Protein AF-A0A4Q4UZG9-F1 (afdb_monomer_lite)

Secondary structure (DSSP, 8-state):
-HHHHHHHHHHHHHHTT-GGG--HHHHHHHHHHHHHHHHHHHHHHH-GGGHHHHHHHHHHHHHHHHHHHHHHHTT--S-----STTTTSTT-SS----HHHHHHHHHHHHHHHHHHHHHHHHHHHHHHHHHHHHHSSSTTS--

Sequence (143 aa):
MVLSRLNLYRLLWHAWGGEENLSKSDHVKASGIAGGVSGMVGGMFRGPKNILPGILFFSLLGAGSSFVSQRAKNNEPKQSNTKTSWLDSKWSPMRSLSDKEYVDMLEEKILRLDAEIAVIDENIASLKTSGRSKNNSTTTKTG

Radius of gyration: 32.8 Å; chains: 1; bounding box: 70×42×89 Å

Structure (mmCIF, N/CA/C/O backbone):
data_AF-A0A4Q4UZG9-F1
#
_entry.id   AF-A0A4Q4UZG9-F1
#
loop_
_atom_site.group_PDB
_atom_site.id
_atom_site.type_symbol
_atom_site.label_atom_id
_atom_site.label_alt_id
_atom_site.label_comp_id
_atom_site.label_asym_id
_atom_site.label_entity_id
_atom_site.label_seq_id
_atom_site.pdbx_PDB_ins_code
_atom_site.Cartn_x
_atom_site.Cartn_y
_atom_site.Cartn_z
_atom_site.occupancy
_atom_site.B_iso_or_equiv
_atom_site.auth_seq_id
_atom_site.auth_comp_id
_atom_site.auth_asym_id
_atom_site.auth_atom_id
_atom_site.pdbx_PDB_model_num
ATOM 1 N N . MET A 1 1 ? -27.796 5.768 -28.388 1.00 60.12 1 MET A N 1
ATOM 2 C CA . MET A 1 1 ? -26.986 6.984 -28.126 1.00 60.12 1 MET A CA 1
ATOM 3 C C . MET A 1 1 ? -25.688 6.715 -27.342 1.00 60.12 1 MET A C 1
ATOM 5 O O . MET A 1 1 ? -24.718 7.427 -27.556 1.00 60.12 1 MET A O 1
ATOM 9 N N . VAL A 1 2 ? -25.614 5.677 -26.492 1.00 58.75 2 VAL A N 1
ATOM 10 C CA . VAL A 1 2 ? -24.407 5.333 -25.697 1.00 58.75 2 VAL A CA 1
ATOM 11 C C . VAL A 1 2 ? -23.254 4.754 -26.542 1.00 58.75 2 VAL A C 1
ATOM 13 O O . VAL A 1 2 ? -22.095 5.083 -26.303 1.00 58.75 2 VAL A O 1
ATOM 16 N N . LEU A 1 3 ? -23.551 3.977 -27.595 1.00 57.84 3 LEU A N 1
ATOM 17 C CA . LEU A 1 3 ? -22.519 3.366 -28.451 1.00 57.84 3 LEU A CA 1
ATOM 18 C C . LEU A 1 3 ? -21.669 4.392 -29.230 1.00 57.84 3 LEU A C 1
ATOM 20 O O . LEU A 1 3 ? -20.481 4.168 -29.446 1.00 57.84 3 LEU A O 1
ATOM 24 N N . SER A 1 4 ? -22.230 5.549 -29.597 1.00 65.31 4 SER A N 1
ATOM 25 C CA . SER A 1 4 ? -21.483 6.605 -30.301 1.00 65.31 4 SER A CA 1
ATOM 26 C C . SER A 1 4 ? -20.455 7.306 -29.408 1.00 65.31 4 SER A C 1
ATOM 28 O O . SER A 1 4 ? -19.425 7.756 -29.900 1.00 65.31 4 SER A O 1
ATOM 30 N N . ARG A 1 5 ? -20.700 7.382 -28.092 1.00 64.81 5 ARG A N 1
ATOM 31 C CA . ARG A 1 5 ? -19.752 7.970 -27.130 1.00 64.81 5 ARG A CA 1
ATOM 32 C C . ARG A 1 5 ? -18.533 7.071 -26.923 1.00 64.81 5 ARG A C 1
ATOM 34 O O . ARG A 1 5 ? -17.422 7.582 -26.851 1.00 64.81 5 ARG A O 1
ATOM 41 N N . LEU A 1 6 ? -18.731 5.752 -26.899 1.00 72.06 6 LEU A N 1
ATOM 42 C CA . LEU A 1 6 ? -17.648 4.768 -26.778 1.00 72.06 6 LEU A CA 1
ATOM 43 C C . LEU A 1 6 ? -16.723 4.780 -28.003 1.00 72.06 6 LEU A C 1
ATOM 45 O O . LEU A 1 6 ? -15.505 4.784 -27.846 1.00 72.06 6 LEU A O 1
ATOM 49 N N . ASN A 1 7 ? -17.288 4.867 -29.212 1.00 78.06 7 ASN A N 1
ATOM 50 C CA . ASN A 1 7 ? -16.487 4.976 -30.435 1.00 78.06 7 ASN A CA 1
ATOM 51 C C . ASN A 1 7 ? -15.701 6.286 -30.507 1.00 78.06 7 ASN A C 1
ATOM 53 O O . ASN A 1 7 ? -14.548 6.271 -30.925 1.00 78.06 7 ASN A O 1
ATOM 57 N N . LEU A 1 8 ? -16.284 7.400 -30.054 1.00 77.44 8 LEU A N 1
ATOM 58 C CA . LEU A 1 8 ? -15.583 8.682 -30.013 1.00 77.44 8 LEU A CA 1
ATOM 59 C C . LEU A 1 8 ? -14.421 8.662 -29.012 1.00 77.44 8 LEU A C 1
ATOM 61 O O . LEU A 1 8 ? -13.339 9.138 -29.334 1.00 77.44 8 LEU A O 1
ATOM 65 N N . TYR A 1 9 ? -14.615 8.051 -27.840 1.00 77.12 9 TYR A N 1
ATOM 66 C CA . TYR A 1 9 ? -13.542 7.843 -26.864 1.00 77.12 9 TYR A CA 1
ATOM 67 C C . TYR A 1 9 ? -12.411 6.986 -27.428 1.00 77.12 9 TYR A C 1
ATOM 69 O O . TYR A 1 9 ? -11.247 7.332 -27.265 1.00 77.12 9 TYR A O 1
ATOM 77 N N . ARG A 1 10 ? -12.743 5.895 -28.126 1.00 73.81 10 ARG A N 1
ATOM 78 C CA . ARG A 1 10 ? -11.746 5.018 -28.751 1.00 73.81 10 ARG A CA 1
ATOM 79 C C . ARG A 1 10 ? -10.976 5.738 -29.862 1.00 73.81 10 ARG A C 1
ATOM 81 O O . ARG A 1 10 ? -9.773 5.548 -29.974 1.00 73.81 10 ARG A O 1
ATOM 88 N N . LEU A 1 11 ? -11.649 6.587 -30.645 1.00 76.94 11 LEU A N 1
ATOM 89 C CA . LEU A 1 11 ? -11.017 7.399 -31.689 1.00 76.94 11 LEU A CA 1
ATOM 90 C C . LEU A 1 11 ? -10.108 8.481 -31.102 1.00 76.94 11 LEU A C 1
ATOM 92 O O . LEU A 1 11 ? -8.999 8.659 -31.590 1.00 76.94 11 LEU A O 1
ATOM 96 N N . LEU A 1 12 ? -10.558 9.179 -30.052 1.00 78.50 12 LEU A N 1
ATOM 97 C CA . LEU A 1 12 ? -9.726 10.149 -29.340 1.00 78.50 12 LEU A CA 1
ATOM 98 C C . LEU A 1 12 ? -8.509 9.471 -28.710 1.00 78.50 12 LEU A C 1
ATOM 100 O O . LEU A 1 12 ? -7.412 9.999 -28.817 1.00 78.50 12 LEU A O 1
ATOM 104 N N . TRP A 1 13 ? -8.691 8.299 -28.100 1.00 71.69 13 TRP A N 1
ATOM 105 C CA . TRP A 1 13 ? -7.612 7.514 -27.500 1.00 71.69 13 TRP A CA 1
ATOM 106 C C . TRP A 1 13 ? -6.562 7.089 -28.532 1.00 71.69 13 TRP A C 1
ATOM 108 O O . TRP A 1 13 ? -5.367 7.227 -28.296 1.00 71.69 13 TRP A O 1
ATOM 118 N N . HIS A 1 14 ? -7.001 6.643 -29.710 1.00 74.62 14 HIS A N 1
ATOM 119 C CA . HIS A 1 14 ? -6.104 6.307 -30.818 1.00 74.62 14 HIS A CA 1
ATOM 120 C C . HIS A 1 14 ? -5.429 7.537 -31.430 1.00 74.62 14 HIS A C 1
ATOM 122 O O . HIS A 1 14 ? -4.230 7.503 -31.690 1.00 74.62 14 HIS A O 1
ATOM 128 N N . ALA A 1 15 ? -6.154 8.649 -31.580 1.00 76.88 15 ALA A N 1
ATOM 129 C CA . ALA A 1 15 ? -5.607 9.914 -32.075 1.00 76.88 15 ALA A CA 1
ATOM 130 C C . ALA A 1 15 ? -4.575 10.538 -31.119 1.00 76.88 15 ALA A C 1
ATOM 132 O O . ALA A 1 15 ? -3.657 11.217 -31.572 1.00 76.88 15 ALA A O 1
ATOM 133 N N . TRP A 1 16 ? -4.695 10.285 -29.812 1.00 72.56 16 TRP A N 1
ATOM 134 C CA . TRP A 1 16 ? -3.713 10.681 -28.796 1.00 72.56 16 TRP A CA 1
ATOM 135 C C . TRP A 1 16 ? -2.524 9.714 -28.665 1.00 72.56 16 TRP A C 1
ATOM 137 O O . TRP A 1 16 ? -1.697 9.879 -27.771 1.00 72.56 16 TRP A O 1
ATOM 147 N N . GLY A 1 17 ? -2.404 8.742 -29.577 1.00 67.69 17 GLY A N 1
ATOM 148 C CA . GLY A 1 17 ? -1.248 7.851 -29.660 1.00 67.69 17 GLY A CA 1
ATOM 149 C C . GLY A 1 17 ? -1.432 6.527 -28.928 1.00 67.69 17 GLY A C 1
ATOM 150 O O . GLY A 1 17 ? -0.513 6.090 -28.243 1.00 67.69 17 GLY A O 1
ATOM 151 N N . GLY A 1 18 ? -2.608 5.903 -29.072 1.00 64.56 18 GLY A N 1
ATOM 152 C CA . GLY A 1 18 ? -2.960 4.607 -28.482 1.00 64.56 18 GLY A CA 1
ATOM 153 C C . GLY A 1 18 ? -1.833 3.557 -28.489 1.00 64.56 18 GLY A C 1
ATOM 154 O O . GLY A 1 18 ? -0.958 3.544 -29.352 1.00 64.56 18 GLY A O 1
ATOM 155 N N . GLU A 1 19 ? -1.891 2.651 -27.508 1.00 58.41 19 GLU A N 1
ATOM 156 C CA . GLU A 1 19 ? -0.850 1.695 -27.066 1.00 58.41 19 GLU A CA 1
ATOM 157 C C . GLU A 1 19 ? -0.228 0.789 -28.154 1.00 58.41 19 GLU A C 1
ATOM 159 O O . GLU A 1 19 ? 0.757 0.098 -27.910 1.00 58.41 19 GLU A O 1
ATOM 164 N N . GLU A 1 20 ? -0.784 0.790 -29.362 1.00 59.81 20 GLU A N 1
ATOM 165 C CA . GLU A 1 20 ? -0.480 -0.123 -30.465 1.00 59.81 20 GLU A CA 1
ATOM 166 C C . GLU A 1 20 ? 0.809 0.189 -31.247 1.00 59.81 20 GLU A C 1
ATOM 168 O O . GLU A 1 20 ? 1.259 -0.663 -32.008 1.00 59.81 20 GLU A O 1
ATOM 173 N N . ASN A 1 21 ? 1.457 1.341 -31.020 1.00 57.84 21 ASN A N 1
ATOM 174 C CA . ASN A 1 21 ? 2.700 1.717 -31.720 1.00 57.84 21 ASN A CA 1
ATOM 175 C C . ASN A 1 21 ? 3.911 1.975 -30.808 1.00 57.84 21 ASN A C 1
ATOM 177 O O . ASN A 1 21 ? 4.970 2.374 -31.293 1.00 57.84 21 ASN A O 1
ATOM 181 N N . LEU A 1 22 ? 3.794 1.761 -29.494 1.00 66.12 22 LEU A N 1
ATOM 182 C CA . LEU A 1 22 ? 4.908 2.003 -28.578 1.00 66.12 22 LEU A CA 1
ATOM 183 C C . LEU A 1 22 ? 5.795 0.764 -28.491 1.00 66.12 22 LEU A C 1
ATOM 185 O O . LEU A 1 22 ? 5.410 -0.275 -27.949 1.00 66.12 22 LEU A O 1
ATOM 189 N N . SER A 1 23 ? 7.018 0.882 -29.009 1.00 77.50 23 SER A N 1
ATOM 190 C CA . SER A 1 23 ? 8.014 -0.169 -28.859 1.00 77.50 23 SER A CA 1
ATOM 191 C C . SER A 1 23 ? 8.278 -0.420 -27.373 1.00 77.50 23 SER A C 1
ATOM 193 O O . SER A 1 23 ? 8.278 0.491 -26.543 1.00 77.50 23 SER A O 1
ATOM 195 N N . LYS A 1 24 ? 8.585 -1.669 -27.025 1.00 75.06 24 LYS A N 1
ATOM 196 C CA . LYS A 1 24 ? 9.002 -2.079 -25.674 1.00 75.06 24 LYS A CA 1
ATOM 197 C C . LYS A 1 24 ? 10.112 -1.191 -25.096 1.00 75.06 24 LYS A C 1
ATOM 199 O O . LYS A 1 24 ? 10.149 -0.958 -23.887 1.00 75.06 24 LYS A O 1
ATOM 204 N N . SER A 1 25 ? 10.987 -0.675 -25.962 1.00 77.06 25 SER A N 1
ATOM 205 C CA . SER A 1 25 ? 12.037 0.286 -25.618 1.00 77.06 25 SER A CA 1
ATOM 206 C C . SER A 1 25 ? 11.497 1.663 -25.235 1.00 77.06 25 SER A C 1
ATOM 208 O O . SER A 1 25 ? 12.037 2.292 -24.329 1.00 77.06 25 SER A O 1
ATOM 210 N N . ASP A 1 26 ? 10.430 2.129 -25.880 1.00 82.75 26 ASP A N 1
ATOM 211 C CA . ASP A 1 26 ? 9.852 3.451 -25.628 1.00 82.75 26 ASP A CA 1
ATOM 212 C C . ASP A 1 26 ? 9.171 3.498 -24.267 1.00 82.75 26 ASP A C 1
ATOM 214 O O . ASP A 1 26 ? 9.332 4.473 -23.540 1.00 82.75 26 ASP A O 1
ATOM 218 N N . HIS A 1 27 ? 8.528 2.404 -23.854 1.00 77.25 27 HIS A N 1
ATOM 219 C CA . HIS A 1 27 ? 7.956 2.292 -22.512 1.00 77.25 27 HIS A CA 1
ATOM 220 C C . HIS A 1 27 ? 9.029 2.365 -21.411 1.00 77.25 27 HIS A C 1
ATOM 222 O O . HIS A 1 27 ? 8.851 3.046 -20.399 1.00 77.25 27 HIS A O 1
ATOM 228 N N . VAL A 1 28 ? 10.170 1.693 -21.616 1.00 82.50 28 VAL A N 1
ATOM 229 C CA . VAL A 1 28 ? 11.312 1.723 -20.683 1.00 82.50 28 VAL A CA 1
ATOM 230 C C . VAL A 1 28 ? 11.918 3.125 -20.613 1.00 82.50 28 VAL A C 1
ATOM 232 O O . VAL A 1 28 ? 12.177 3.626 -19.520 1.00 82.50 28 VAL A O 1
ATOM 235 N N . LYS A 1 29 ? 12.097 3.787 -21.761 1.00 84.31 29 LYS A N 1
ATOM 236 C CA . LYS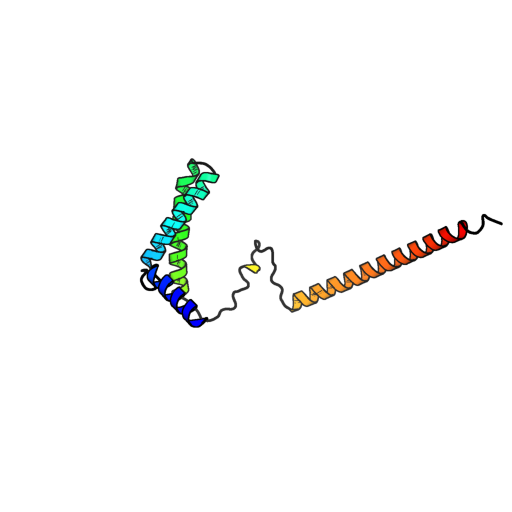 A 1 29 ? 12.640 5.152 -21.833 1.00 84.31 29 LYS A CA 1
ATOM 237 C C . LYS A 1 29 ? 11.695 6.173 -21.201 1.00 84.31 29 LYS A C 1
ATOM 239 O O . LYS A 1 29 ? 12.141 6.983 -20.393 1.00 84.31 29 LYS A O 1
ATOM 244 N N . ALA A 1 30 ? 10.403 6.104 -21.516 1.00 85.94 30 ALA A N 1
ATOM 245 C CA . ALA A 1 30 ? 9.387 6.987 -20.953 1.00 85.94 30 ALA A CA 1
ATOM 246 C C . ALA A 1 30 ? 9.302 6.832 -19.430 1.00 85.94 30 ALA A C 1
ATOM 248 O O . ALA A 1 30 ? 9.324 7.826 -18.707 1.00 85.94 30 ALA A O 1
ATOM 249 N N . SER A 1 31 ? 9.307 5.593 -18.931 1.00 76.44 31 SER A N 1
ATOM 250 C CA . SER A 1 31 ? 9.270 5.310 -17.492 1.00 76.44 31 SER A CA 1
ATOM 251 C C . SER A 1 31 ? 10.558 5.721 -16.775 1.00 76.44 31 SER A C 1
ATOM 253 O O . SER A 1 31 ? 10.503 6.198 -15.644 1.00 76.44 31 SER A O 1
ATOM 255 N N . GLY A 1 32 ? 11.716 5.601 -17.430 1.00 86.00 32 GLY A N 1
ATOM 256 C CA . GLY A 1 32 ? 12.986 6.115 -16.915 1.00 86.00 32 GLY A CA 1
ATOM 257 C C . GLY A 1 32 ? 12.993 7.640 -16.787 1.00 86.00 32 GLY A C 1
ATOM 258 O O . GLY A 1 32 ? 13.423 8.166 -15.760 1.00 86.00 32 GLY A O 1
ATOM 259 N N . ILE A 1 33 ? 12.475 8.359 -17.787 1.00 87.94 33 ILE A N 1
ATOM 260 C CA . ILE A 1 33 ? 12.366 9.827 -17.752 1.00 87.94 33 ILE A CA 1
ATOM 261 C C . ILE A 1 33 ? 11.352 10.261 -16.688 1.00 87.94 33 ILE A C 1
ATOM 263 O O . ILE A 1 33 ? 11.664 11.115 -15.858 1.00 87.94 33 ILE A O 1
ATOM 267 N N . ALA A 1 34 ? 10.172 9.638 -16.655 1.00 85.50 34 ALA A N 1
ATOM 268 C CA . ALA A 1 34 ? 9.134 9.934 -15.670 1.00 85.50 34 ALA A CA 1
ATOM 269 C C . ALA A 1 34 ? 9.610 9.661 -14.233 1.00 85.50 34 ALA A C 1
ATOM 271 O O . ALA A 1 34 ? 9.429 10.497 -13.346 1.00 85.50 34 ALA A O 1
ATOM 272 N N . GLY A 1 35 ? 10.290 8.531 -14.013 1.00 84.56 35 GLY A N 1
ATOM 273 C CA . GLY A 1 35 ? 10.932 8.205 -12.742 1.00 84.56 35 GLY A CA 1
ATOM 274 C C . GLY A 1 35 ? 12.012 9.219 -12.366 1.00 84.56 35 GLY A C 1
ATOM 275 O O . GLY A 1 35 ? 12.053 9.674 -11.228 1.00 84.56 35 GLY A O 1
ATOM 276 N N . GLY A 1 36 ? 12.832 9.658 -13.324 1.00 86.94 36 GLY A N 1
ATOM 277 C CA . GLY A 1 36 ? 13.840 10.695 -13.101 1.00 86.94 36 GLY A CA 1
ATOM 278 C C . GLY A 1 36 ? 13.235 12.022 -12.633 1.00 86.94 36 GLY A C 1
ATOM 279 O O . GLY A 1 36 ? 13.689 12.583 -11.639 1.00 86.94 36 GLY A O 1
ATOM 280 N N . VAL A 1 37 ? 12.167 12.495 -13.284 1.00 89.62 37 VAL A N 1
ATOM 281 C CA . VAL A 1 37 ? 11.466 13.731 -12.885 1.00 89.62 37 VAL A CA 1
ATOM 282 C C . VAL A 1 37 ? 10.834 13.587 -11.496 1.00 89.62 37 VAL A C 1
ATOM 284 O O . VAL A 1 37 ? 10.977 14.475 -10.657 1.00 89.62 37 VAL A O 1
ATOM 287 N N . SER A 1 38 ? 10.194 12.451 -11.207 1.00 87.25 38 SER A N 1
ATOM 288 C CA . SER A 1 38 ? 9.635 12.172 -9.878 1.00 87.25 38 SER A CA 1
ATOM 289 C C . SER A 1 38 ? 10.720 12.138 -8.791 1.00 87.25 38 SER A C 1
ATOM 291 O O . SER A 1 38 ? 10.567 12.759 -7.738 1.00 87.25 38 SER A O 1
ATOM 293 N N . GLY A 1 39 ? 11.858 11.497 -9.073 1.00 84.00 39 GLY A N 1
ATOM 294 C CA . GLY A 1 39 ? 13.019 11.441 -8.186 1.00 84.00 39 GLY A CA 1
ATOM 295 C C . GLY A 1 39 ? 13.692 12.793 -7.969 1.00 84.00 39 GLY A C 1
ATOM 296 O O . GLY A 1 39 ? 14.175 13.061 -6.870 1.00 84.00 39 GLY A O 1
ATOM 297 N N . MET A 1 40 ? 13.677 13.673 -8.975 1.00 87.38 40 MET A N 1
ATOM 298 C CA . MET A 1 40 ? 14.142 15.056 -8.852 1.00 87.38 40 MET A CA 1
ATOM 299 C C . MET A 1 40 ? 13.302 15.827 -7.835 1.00 87.38 40 MET A C 1
ATOM 301 O O . MET A 1 40 ? 13.849 16.445 -6.921 1.00 87.38 40 MET A O 1
ATOM 305 N N . VAL A 1 41 ? 11.974 15.762 -7.973 1.00 86.56 41 VAL A N 1
ATOM 306 C CA . VAL A 1 41 ? 11.036 16.442 -7.072 1.00 86.56 41 VAL A CA 1
ATOM 307 C C . VAL A 1 41 ? 11.123 15.852 -5.663 1.00 86.56 41 VAL A C 1
ATOM 309 O O . VAL A 1 41 ? 11.246 16.598 -4.695 1.00 86.56 41 VAL A O 1
ATOM 312 N N . GLY A 1 42 ? 11.154 14.522 -5.531 1.00 81.12 42 GLY A N 1
ATOM 313 C CA . GLY A 1 42 ? 11.321 13.846 -4.240 1.00 81.12 42 GLY A CA 1
ATOM 314 C C . GLY A 1 42 ? 12.656 14.166 -3.555 1.00 81.12 42 GLY A C 1
ATOM 315 O O . GLY A 1 42 ? 12.697 14.383 -2.344 1.00 81.12 42 GLY A O 1
ATOM 316 N N . GLY A 1 43 ? 13.744 14.262 -4.324 1.00 81.12 43 GLY A N 1
ATOM 317 C CA . GLY A 1 43 ? 15.061 14.664 -3.829 1.00 81.12 43 GLY A CA 1
ATOM 318 C C . GLY A 1 43 ? 15.103 16.121 -3.366 1.00 81.12 43 GLY A C 1
ATOM 319 O O . GLY A 1 43 ? 15.708 16.412 -2.335 1.00 81.12 43 GLY A O 1
ATOM 320 N N . MET A 1 44 ? 14.397 17.019 -4.065 1.00 86.06 44 MET A N 1
ATOM 321 C CA . MET A 1 44 ? 14.294 18.441 -3.712 1.00 86.06 44 MET A CA 1
ATOM 322 C C . MET A 1 44 ? 13.729 18.642 -2.298 1.00 86.06 44 MET A C 1
ATOM 324 O O . MET A 1 44 ? 14.268 19.446 -1.541 1.00 86.06 44 MET A O 1
ATOM 328 N N . PHE A 1 45 ? 12.709 17.867 -1.902 1.00 83.19 45 PHE A N 1
ATOM 329 C CA . PHE A 1 45 ? 12.101 17.952 -0.565 1.00 83.19 45 PHE A CA 1
ATOM 330 C C . PHE A 1 45 ? 13.068 17.614 0.585 1.00 83.19 45 PHE A C 1
ATOM 332 O O . PHE A 1 45 ? 12.879 18.091 1.702 1.00 83.19 45 PHE A O 1
ATOM 339 N N . ARG A 1 46 ? 14.112 16.809 0.340 1.00 78.88 46 ARG A N 1
ATOM 340 C CA . ARG A 1 46 ? 15.128 16.430 1.345 1.00 78.88 46 ARG A CA 1
ATOM 341 C C . ARG A 1 46 ? 16.371 17.338 1.306 1.00 78.88 46 ARG A C 1
ATOM 343 O O . ARG A 1 46 ? 17.168 17.299 2.241 1.00 78.88 46 ARG A O 1
ATOM 350 N N . GLY A 1 47 ? 16.526 18.144 0.251 1.00 84.06 47 GLY A N 1
ATOM 351 C CA . GLY A 1 47 ? 17.611 19.108 0.045 1.00 84.06 47 GLY A CA 1
ATOM 352 C C . GLY A 1 47 ? 18.276 18.987 -1.337 1.00 84.06 47 GLY A C 1
ATOM 353 O O . GLY A 1 47 ? 18.305 17.905 -1.923 1.00 84.06 47 GLY A O 1
ATOM 354 N N . PRO A 1 48 ? 18.888 20.063 -1.871 1.00 79.56 48 PRO A N 1
ATOM 355 C CA . PRO A 1 48 ? 19.420 20.088 -3.240 1.00 79.56 48 PRO A CA 1
ATOM 356 C C . PRO A 1 48 ? 20.543 19.069 -3.495 1.00 79.56 48 PRO A C 1
ATOM 358 O O . PRO A 1 48 ? 20.735 18.614 -4.620 1.00 79.56 48 PRO A O 1
ATOM 361 N N . LYS A 1 49 ? 21.252 18.644 -2.442 1.00 85.56 49 LYS A N 1
ATOM 362 C CA . LYS A 1 49 ? 22.285 17.598 -2.515 1.00 85.56 49 LYS A CA 1
ATOM 363 C C . LYS A 1 49 ? 21.712 16.190 -2.746 1.00 85.56 49 LYS A C 1
ATOM 365 O O . LYS A 1 49 ? 22.452 15.293 -3.136 1.00 85.56 49 LYS A O 1
ATOM 370 N N . ASN A 1 50 ? 20.407 15.995 -2.552 1.00 83.62 50 ASN A N 1
ATOM 371 C CA . ASN A 1 50 ? 19.723 14.707 -2.689 1.00 83.62 50 ASN A CA 1
ATOM 372 C C . ASN A 1 50 ? 19.000 14.544 -4.040 1.00 83.62 50 ASN A C 1
ATOM 374 O O . ASN A 1 50 ? 18.392 13.503 -4.284 1.00 83.62 50 ASN A O 1
ATOM 378 N N . ILE A 1 51 ? 19.097 15.532 -4.936 1.00 85.69 51 ILE A N 1
ATOM 379 C CA . ILE A 1 51 ? 18.434 15.524 -6.248 1.00 85.69 51 ILE A CA 1
ATOM 380 C C . ILE A 1 51 ? 19.058 14.492 -7.193 1.00 85.69 51 ILE A C 1
ATOM 382 O O . ILE A 1 51 ? 18.348 13.636 -7.712 1.00 85.69 51 ILE A O 1
ATOM 386 N N . LEU A 1 52 ? 20.381 14.534 -7.395 1.00 88.81 52 LEU A N 1
ATOM 387 C CA . LEU A 1 52 ? 21.082 13.585 -8.270 1.00 88.81 52 LEU A CA 1
ATOM 388 C C . LEU A 1 52 ? 20.849 12.117 -7.871 1.00 88.81 52 LEU A C 1
ATOM 390 O O . LEU A 1 52 ? 20.458 11.334 -8.739 1.00 88.81 52 LEU A O 1
ATOM 394 N N . PRO A 1 53 ? 21.035 11.713 -6.596 1.00 85.50 53 PRO A N 1
ATOM 395 C CA . PRO A 1 53 ? 20.767 10.331 -6.209 1.00 85.50 53 PRO A CA 1
ATOM 396 C C . PRO A 1 53 ? 19.278 9.972 -6.331 1.00 85.50 53 PRO A C 1
ATOM 398 O O . PRO A 1 53 ? 18.966 8.843 -6.702 1.00 85.50 53 PRO A O 1
ATOM 401 N N . GLY A 1 54 ? 18.362 10.921 -6.095 1.00 82.75 54 GLY A N 1
ATOM 402 C CA . GLY A 1 54 ? 16.922 10.726 -6.293 1.00 82.75 54 GLY A CA 1
ATOM 403 C C . GLY A 1 54 ? 16.556 10.450 -7.752 1.00 82.75 54 GLY A C 1
ATOM 404 O O . GLY A 1 54 ? 15.866 9.473 -8.034 1.00 82.75 54 GLY A O 1
ATOM 405 N N . ILE A 1 55 ? 17.071 11.254 -8.687 1.00 88.06 55 ILE A N 1
ATOM 406 C CA . ILE A 1 55 ? 16.884 11.057 -10.133 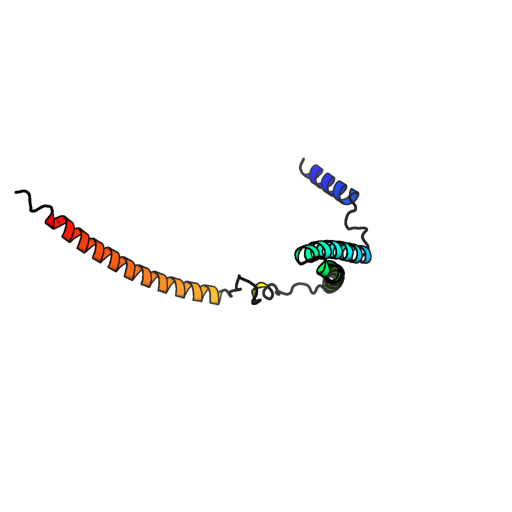1.00 88.06 55 ILE A CA 1
ATOM 407 C C . ILE A 1 55 ? 17.386 9.676 -10.551 1.00 88.06 55 ILE A C 1
ATOM 409 O O . ILE A 1 55 ? 16.652 8.936 -11.199 1.00 88.06 55 ILE A O 1
ATOM 413 N N . LEU A 1 56 ? 18.615 9.311 -10.173 1.00 90.88 56 LEU A N 1
ATOM 414 C CA . LEU A 1 56 ? 19.216 8.038 -10.576 1.00 90.88 56 LEU A CA 1
ATOM 415 C C . LEU A 1 56 ? 18.431 6.841 -10.034 1.00 90.88 56 LEU A C 1
ATOM 417 O O . LEU A 1 56 ? 18.115 5.922 -10.789 1.00 90.88 56 LEU A O 1
ATOM 421 N N . PHE A 1 57 ? 18.079 6.869 -8.747 1.00 89.81 57 PHE A N 1
ATOM 422 C CA . PHE A 1 57 ? 17.361 5.771 -8.109 1.00 89.81 57 PHE A CA 1
ATOM 423 C C . PHE A 1 57 ? 15.963 5.585 -8.704 1.00 89.81 57 PHE A C 1
ATOM 425 O O . PHE A 1 57 ? 15.607 4.480 -9.110 1.00 89.81 57 PHE A O 1
ATOM 432 N N . PHE A 1 58 ? 15.182 6.663 -8.822 1.00 85.88 58 PHE A N 1
ATOM 433 C CA . PHE A 1 58 ? 13.821 6.573 -9.351 1.00 85.88 58 PHE A CA 1
ATOM 434 C C . PHE A 1 58 ? 13.773 6.369 -10.869 1.00 85.88 58 PHE A C 1
ATOM 436 O O . PHE A 1 58 ? 12.854 5.712 -11.353 1.00 85.88 58 PHE A O 1
ATOM 443 N N . SER A 1 59 ? 14.758 6.855 -11.629 1.00 85.56 59 SER A N 1
ATOM 444 C CA . SER A 1 59 ? 14.871 6.557 -13.062 1.00 85.56 59 SER A CA 1
ATOM 445 C C . SER A 1 59 ? 15.178 5.077 -13.296 1.00 85.56 59 SER A C 1
ATOM 447 O O . SER A 1 59 ? 14.510 4.430 -14.106 1.00 85.56 59 SER A O 1
ATOM 449 N N . LEU A 1 60 ? 16.114 4.503 -12.526 1.00 87.81 60 LEU A N 1
ATOM 450 C CA . LEU A 1 60 ? 16.433 3.077 -12.591 1.00 87.81 60 LEU A CA 1
ATOM 451 C C . LEU A 1 60 ? 15.253 2.211 -12.135 1.00 87.81 60 LEU A C 1
ATOM 453 O O . LEU A 1 60 ? 14.950 1.208 -12.775 1.00 87.81 60 LEU A O 1
ATOM 457 N N . LEU A 1 61 ? 14.552 2.611 -11.072 1.00 89.19 61 LEU A N 1
ATOM 458 C CA . LEU A 1 61 ? 13.359 1.918 -10.585 1.00 89.19 61 LEU A CA 1
ATOM 459 C C . LEU A 1 61 ? 12.200 1.988 -11.599 1.00 89.19 61 LEU A C 1
ATOM 461 O O . LEU A 1 61 ? 11.544 0.980 -11.864 1.00 89.19 61 LEU A O 1
ATOM 465 N N . GLY A 1 62 ? 11.982 3.144 -12.231 1.00 80.75 62 GLY A N 1
ATOM 466 C CA . GLY A 1 62 ? 10.978 3.332 -13.282 1.00 80.75 62 GLY A CA 1
ATOM 467 C C . GLY A 1 62 ? 11.269 2.504 -14.539 1.00 80.75 62 GLY A C 1
ATOM 468 O O . GLY A 1 62 ? 10.423 1.732 -14.993 1.00 80.75 62 GLY A O 1
ATOM 469 N N . ALA A 1 63 ? 12.488 2.588 -15.074 1.00 80.38 63 ALA A N 1
ATOM 470 C CA . ALA A 1 63 ? 12.913 1.787 -16.225 1.00 80.38 63 ALA A CA 1
ATOM 471 C C . ALA A 1 63 ? 12.955 0.279 -15.901 1.00 80.38 63 ALA A C 1
ATOM 473 O O . ALA A 1 63 ? 12.505 -0.552 -16.694 1.00 80.38 63 ALA A O 1
ATOM 474 N N . GLY A 1 64 ? 13.439 -0.078 -14.709 1.00 78.44 64 GLY A N 1
ATOM 475 C CA . GLY A 1 64 ? 13.535 -1.453 -14.226 1.00 78.44 64 GLY A CA 1
ATOM 476 C C . GLY A 1 64 ? 12.169 -2.108 -14.034 1.00 78.44 64 GLY A C 1
ATOM 477 O O . GLY A 1 64 ? 11.978 -3.247 -14.455 1.00 78.44 64 GLY A O 1
ATOM 478 N N . SER A 1 65 ? 11.183 -1.387 -13.493 1.00 75.25 65 SER A N 1
ATOM 479 C CA . SER A 1 65 ? 9.811 -1.901 -13.353 1.00 75.25 65 SER A CA 1
ATOM 480 C C . SER A 1 65 ? 9.158 -2.197 -14.710 1.00 75.25 65 SER A C 1
ATOM 482 O O . SER A 1 65 ? 8.484 -3.218 -14.872 1.00 75.25 65 SER A O 1
ATOM 484 N N . SER A 1 66 ? 9.433 -1.379 -15.731 1.00 70.75 66 SER A N 1
ATOM 485 C CA . SER A 1 66 ? 9.018 -1.647 -17.115 1.00 70.75 66 SER A CA 1
ATOM 486 C C . SER A 1 66 ? 9.678 -2.901 -17.695 1.00 70.75 66 SER A C 1
ATOM 488 O O . SER A 1 66 ? 9.022 -3.685 -18.377 1.00 70.75 66 SER A O 1
ATOM 490 N N . PHE A 1 67 ? 10.958 -3.136 -17.406 1.00 73.44 67 PHE A N 1
ATOM 491 C CA . PHE A 1 67 ? 11.663 -4.334 -17.867 1.00 73.44 67 PHE A CA 1
ATOM 492 C C . PHE A 1 67 ? 11.158 -5.610 -17.174 1.00 73.44 67 PHE A C 1
ATOM 494 O O . PHE A 1 67 ? 10.886 -6.618 -17.831 1.00 73.44 67 PHE A O 1
ATOM 501 N N . VAL A 1 68 ? 10.972 -5.560 -15.851 1.00 74.69 68 VAL A N 1
ATOM 502 C CA . VAL A 1 68 ? 10.455 -6.686 -15.060 1.00 74.69 68 VAL A CA 1
ATOM 503 C C . VAL A 1 68 ? 9.014 -7.007 -15.441 1.00 74.69 68 VAL A C 1
ATOM 505 O O . VAL A 1 68 ? 8.692 -8.176 -15.625 1.00 74.69 68 VAL A O 1
ATOM 508 N N . SER A 1 69 ? 8.154 -6.006 -15.632 1.00 64.19 69 SER A N 1
ATOM 509 C CA . SER A 1 69 ? 6.765 -6.235 -16.056 1.00 64.19 69 SER A CA 1
ATOM 510 C C . SER A 1 69 ? 6.672 -6.856 -17.452 1.00 64.19 69 SER A C 1
ATOM 512 O O . SER A 1 69 ? 5.850 -7.744 -17.664 1.00 64.19 69 SER A O 1
ATOM 514 N N . GLN A 1 70 ? 7.551 -6.483 -18.388 1.00 62.56 70 GLN A N 1
ATOM 515 C CA . GLN A 1 70 ? 7.640 -7.141 -19.697 1.00 62.56 70 GLN A CA 1
ATOM 516 C C . GLN A 1 70 ? 8.140 -8.589 -19.592 1.00 62.56 70 GLN A C 1
ATOM 518 O O . GLN A 1 70 ? 7.650 -9.464 -20.307 1.00 62.56 70 GLN A O 1
ATOM 523 N N . ARG A 1 71 ? 9.078 -8.870 -18.677 1.00 63.00 71 ARG A N 1
ATOM 524 C CA . ARG A 1 71 ? 9.550 -10.233 -18.386 1.00 63.00 71 ARG A CA 1
ATOM 525 C C . ARG A 1 71 ? 8.459 -11.073 -17.712 1.00 63.00 71 ARG A C 1
ATOM 527 O O . ARG A 1 71 ? 8.306 -12.234 -18.067 1.00 63.00 71 ARG A O 1
ATOM 534 N N . ALA A 1 72 ? 7.699 -10.500 -16.782 1.00 60.84 72 ALA A N 1
ATOM 535 C CA . ALA A 1 72 ? 6.619 -11.169 -16.059 1.00 60.84 72 ALA A CA 1
ATOM 536 C C . ALA A 1 72 ? 5.404 -11.448 -16.957 1.00 60.84 72 ALA A C 1
ATOM 538 O O . ALA A 1 72 ? 4.883 -12.556 -16.924 1.00 60.84 72 ALA A O 1
ATOM 539 N N . LYS A 1 73 ? 5.016 -10.504 -17.830 1.00 59.38 73 LYS A N 1
ATOM 540 C CA . LYS A 1 73 ? 3.971 -10.718 -18.851 1.00 59.38 73 LYS A CA 1
ATOM 541 C C . LYS A 1 73 ? 4.344 -11.831 -19.837 1.00 59.38 73 LYS A C 1
ATOM 543 O O . LYS A 1 73 ? 3.495 -12.623 -20.216 1.00 59.38 73 LYS A O 1
ATOM 548 N N . ASN A 1 74 ? 5.620 -11.942 -20.207 1.00 56.41 74 ASN A N 1
ATOM 549 C CA . ASN A 1 74 ? 6.105 -13.045 -21.044 1.00 56.41 74 ASN A CA 1
ATOM 550 C C . ASN A 1 74 ? 6.168 -14.404 -20.317 1.00 56.41 74 ASN A C 1
ATOM 552 O O . ASN A 1 74 ? 6.351 -15.420 -20.979 1.00 56.41 74 ASN A O 1
ATOM 556 N N . ASN A 1 75 ? 6.073 -14.428 -18.984 1.00 53.31 75 ASN A N 1
ATOM 557 C CA . ASN A 1 75 ? 6.191 -15.636 -18.169 1.00 53.31 75 ASN A CA 1
ATOM 558 C C . ASN A 1 75 ? 4.878 -16.037 -17.493 1.00 53.31 75 ASN A C 1
ATOM 560 O O . ASN A 1 75 ? 4.958 -16.893 -16.625 1.00 53.31 75 ASN A O 1
ATOM 564 N N . GLU A 1 76 ? 3.715 -15.462 -17.841 1.00 43.88 76 GLU A N 1
ATOM 565 C CA . GLU A 1 76 ? 2.425 -15.825 -17.227 1.00 43.88 76 GLU A CA 1
ATOM 566 C C . GLU A 1 76 ? 2.245 -17.354 -17.149 1.00 43.88 76 GLU A C 1
ATOM 568 O O . GLU A 1 76 ? 1.929 -17.991 -18.160 1.00 43.88 76 GLU A O 1
ATOM 573 N N . PRO A 1 77 ? 2.358 -17.977 -15.958 1.00 42.78 77 PRO A N 1
ATOM 574 C CA . PRO A 1 77 ? 1.687 -19.231 -15.721 1.00 42.78 77 PRO A CA 1
ATOM 575 C C . PRO A 1 77 ? 0.232 -18.848 -15.441 1.00 42.78 77 PRO A C 1
ATOM 577 O O . PRO A 1 77 ? -0.060 -18.066 -14.532 1.00 42.78 77 PRO A O 1
ATOM 580 N N . LYS A 1 78 ? -0.697 -19.383 -16.237 1.00 48.06 78 LYS A N 1
ATOM 581 C CA . LYS A 1 78 ? -2.130 -19.365 -15.921 1.00 48.06 78 LYS A CA 1
ATOM 582 C C . LYS A 1 78 ? -2.327 -19.675 -14.434 1.00 48.06 78 LYS A C 1
ATOM 584 O O . LYS A 1 78 ? -1.845 -20.704 -13.980 1.00 48.06 78 LYS A O 1
ATOM 589 N N . GLN A 1 79 ? -3.066 -18.814 -13.732 1.00 46.94 79 GLN A N 1
ATOM 590 C CA . GLN A 1 79 ? -3.629 -19.069 -12.400 1.00 46.94 79 GLN A CA 1
ATOM 591 C C . GLN A 1 79 ? -2.648 -19.672 -11.384 1.00 46.94 79 GLN A C 1
ATOM 593 O O . GLN A 1 79 ? -2.559 -20.886 -11.227 1.00 46.94 79 GLN A O 1
ATOM 598 N N . SER A 1 80 ? -2.027 -18.837 -10.558 1.00 40.34 80 SER A N 1
ATOM 599 C CA . SER A 1 80 ? -1.684 -19.297 -9.214 1.00 40.34 80 SER A CA 1
ATOM 600 C C . SER A 1 80 ? -2.364 -18.405 -8.188 1.00 40.34 80 SER A C 1
ATOM 602 O O . SER A 1 80 ? -2.337 -17.179 -8.267 1.00 40.34 80 SER A O 1
ATOM 604 N N . ASN A 1 81 ? -3.045 -19.057 -7.250 1.00 47.62 81 ASN A N 1
ATOM 605 C CA . ASN A 1 81 ? -3.675 -18.498 -6.063 1.00 47.62 81 ASN A CA 1
ATOM 606 C C . ASN A 1 81 ? -2.617 -17.892 -5.117 1.00 47.62 81 ASN A C 1
ATOM 608 O O . ASN A 1 81 ? -2.395 -18.384 -4.021 1.00 47.62 81 ASN A O 1
ATOM 612 N N . THR A 1 82 ? -1.925 -16.837 -5.548 1.00 48.97 82 THR A N 1
ATOM 613 C CA . THR A 1 82 ? -0.844 -16.159 -4.809 1.00 48.97 82 THR A CA 1
ATOM 614 C C . THR A 1 82 ? -1.264 -14.760 -4.349 1.00 48.97 82 THR A C 1
ATOM 616 O O . THR A 1 82 ? -0.454 -13.844 -4.245 1.00 48.97 82 THR A O 1
ATOM 619 N N . LYS A 1 83 ? -2.553 -14.567 -4.039 1.00 55.34 83 LYS A N 1
ATOM 620 C CA . LYS A 1 83 ? -3.074 -13.296 -3.496 1.00 55.34 83 LYS A CA 1
ATOM 621 C C . LYS A 1 83 ? -2.808 -13.092 -1.997 1.00 55.34 83 LYS A C 1
ATOM 623 O O . LYS A 1 83 ? -3.224 -12.077 -1.450 1.00 55.34 83 LYS A O 1
ATOM 628 N N . THR A 1 84 ? -2.113 -14.014 -1.342 1.00 59.94 84 THR A N 1
ATOM 629 C CA . THR A 1 84 ? -1.853 -13.988 0.104 1.00 59.94 84 THR A CA 1
ATOM 630 C C . THR A 1 84 ? -0.561 -13.243 0.467 1.00 59.94 84 THR A C 1
ATOM 632 O O . THR A 1 84 ? -0.539 -12.476 1.423 1.00 59.94 84 THR A O 1
ATOM 635 N N . SER A 1 85 ? 0.483 -13.309 -0.369 1.00 63.03 85 SER A N 1
ATOM 636 C CA . SE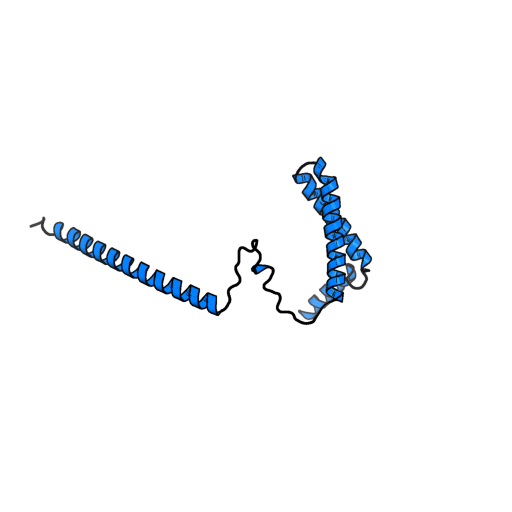R A 1 85 ? 1.832 -12.857 0.022 1.00 63.03 85 SER A CA 1
ATOM 637 C C . SER A 1 85 ? 1.979 -11.363 0.360 1.00 63.03 85 SER A C 1
ATOM 639 O O . SER A 1 85 ? 2.912 -11.008 1.079 1.00 63.03 85 SER A O 1
ATOM 641 N N . TRP A 1 86 ? 1.117 -10.476 -0.155 1.00 65.75 86 TRP A N 1
ATOM 642 C CA . TRP A 1 86 ? 1.181 -9.037 0.155 1.00 65.75 86 TRP A CA 1
ATOM 643 C C . TRP A 1 86 ? 0.385 -8.657 1.413 1.00 65.75 86 TRP A C 1
ATOM 645 O O . TRP A 1 86 ? 0.816 -7.773 2.149 1.00 65.75 86 TRP A O 1
ATOM 655 N N . LEU A 1 87 ? -0.727 -9.353 1.682 1.00 67.50 87 LEU A N 1
ATOM 656 C CA . LEU A 1 87 ? -1.548 -9.180 2.888 1.00 67.50 87 LEU A CA 1
ATOM 657 C C . LEU A 1 87 ? -0.909 -9.848 4.109 1.00 67.50 87 LEU A C 1
ATOM 659 O O . LEU A 1 87 ? -1.098 -9.385 5.226 1.00 67.50 87 LEU A O 1
ATOM 663 N N . ASP A 1 88 ? -0.105 -10.888 3.891 1.00 65.50 88 ASP A N 1
ATOM 664 C CA . ASP A 1 88 ? 0.651 -11.578 4.944 1.00 65.50 88 ASP A CA 1
ATOM 665 C C . ASP A 1 88 ? 1.969 -10.866 5.300 1.00 65.50 88 ASP A C 1
ATOM 667 O O . ASP A 1 88 ? 2.711 -11.292 6.188 1.00 65.50 88 ASP A O 1
ATOM 671 N N . SER A 1 89 ? 2.299 -9.777 4.601 1.00 71.88 89 SER A N 1
ATOM 672 C CA . SER A 1 89 ? 3.500 -8.998 4.885 1.00 71.88 89 SER A CA 1
ATOM 673 C C . SER A 1 89 ? 3.368 -8.263 6.219 1.00 71.88 89 SER A C 1
ATOM 675 O O . SER A 1 89 ? 2.323 -7.694 6.528 1.00 71.88 89 SER A O 1
ATOM 677 N N . LYS A 1 90 ? 4.474 -8.156 6.970 1.00 74.00 90 LYS A N 1
ATOM 678 C CA . LYS A 1 90 ? 4.566 -7.387 8.232 1.00 74.00 90 LYS A CA 1
ATOM 679 C C . LYS A 1 90 ? 4.186 -5.907 8.094 1.00 74.00 90 LYS A C 1
ATOM 681 O O . LYS A 1 90 ? 4.069 -5.212 9.098 1.00 74.00 90 LYS A O 1
ATOM 686 N N . TRP A 1 91 ? 4.066 -5.420 6.862 1.00 78.38 91 TRP A N 1
ATOM 687 C CA . TRP A 1 91 ? 3.704 -4.045 6.535 1.00 78.38 91 TRP A CA 1
ATOM 688 C C . TRP A 1 91 ? 2.235 -3.878 6.129 1.00 78.38 91 TRP A C 1
ATOM 690 O O . TRP A 1 91 ? 1.802 -2.764 5.845 1.00 78.38 91 TRP A O 1
ATOM 700 N N . SER A 1 92 ? 1.465 -4.968 6.103 1.00 76.62 92 SER A N 1
ATOM 701 C CA . SER A 1 92 ? 0.029 -4.918 5.863 1.00 76.62 92 SER A CA 1
ATOM 702 C C . SER A 1 92 ? -0.709 -4.666 7.183 1.00 76.62 92 SER A C 1
ATOM 704 O O . SER A 1 92 ? -0.605 -5.477 8.104 1.00 76.62 92 SER A O 1
ATOM 706 N N . PRO A 1 93 ? -1.496 -3.581 7.296 1.00 81.81 93 PRO A N 1
ATOM 707 C CA . PRO A 1 93 ? -2.399 -3.379 8.429 1.00 81.81 93 PRO A CA 1
ATOM 708 C C . PRO A 1 93 ? -3.590 -4.352 8.412 1.00 81.81 93 PRO A C 1
ATOM 710 O O . PRO A 1 93 ? -4.357 -4.401 9.371 1.00 81.81 93 PRO A O 1
ATOM 713 N N . MET A 1 94 ? -3.763 -5.119 7.329 1.00 76.44 94 MET A N 1
ATOM 714 C CA . MET A 1 94 ? -4.829 -6.100 7.169 1.00 76.44 94 MET A CA 1
ATOM 715 C C . MET A 1 94 ? -4.248 -7.512 7.220 1.00 76.44 94 MET A C 1
ATOM 717 O O . MET A 1 94 ? -3.363 -7.838 6.431 1.00 76.44 94 MET A O 1
ATOM 721 N N . ARG A 1 95 ? -4.758 -8.352 8.124 1.00 73.50 95 ARG A N 1
ATOM 722 C CA . ARG A 1 95 ? -4.331 -9.746 8.271 1.00 73.50 95 ARG A CA 1
ATOM 723 C C . ARG A 1 95 ? -5.239 -10.670 7.465 1.00 73.50 95 ARG A C 1
ATOM 725 O O . ARG A 1 95 ? -6.458 -10.598 7.615 1.00 73.50 95 ARG A O 1
ATOM 732 N N . SER A 1 96 ? -4.653 -11.547 6.652 1.00 73.44 96 SER A N 1
ATOM 733 C CA . SER A 1 96 ? -5.397 -12.642 6.029 1.00 73.44 96 SER A CA 1
ATOM 734 C C . SER A 1 96 ? -5.813 -13.648 7.106 1.00 73.44 96 SER A C 1
ATOM 736 O O . SER A 1 96 ? -4.996 -14.065 7.930 1.00 73.44 96 SER A O 1
ATOM 738 N N . LEU A 1 97 ? -7.094 -14.000 7.124 1.00 75.81 97 LEU A N 1
ATOM 739 C CA . LEU A 1 97 ? -7.682 -14.988 8.023 1.00 75.81 97 LEU A CA 1
ATOM 740 C C . LEU A 1 97 ? -8.212 -16.139 7.178 1.00 75.81 97 LEU A C 1
ATOM 742 O O . LEU A 1 97 ? -8.887 -15.909 6.176 1.00 75.81 97 LEU A O 1
ATOM 746 N N . SER A 1 98 ? -7.914 -17.371 7.585 1.00 81.56 98 SER A N 1
ATOM 747 C CA . SER A 1 98 ? -8.608 -18.539 7.030 1.00 81.56 98 SER A CA 1
ATOM 748 C C . SER A 1 98 ? -10.017 -18.648 7.623 1.00 81.56 98 SER A C 1
ATOM 750 O O . SER A 1 98 ? -10.225 -18.225 8.757 1.00 81.56 98 SER A O 1
ATOM 752 N N . ASP A 1 99 ? -10.969 -19.243 6.898 1.00 85.62 99 ASP A N 1
ATOM 753 C CA . ASP A 1 99 ? -12.373 -19.341 7.340 1.00 85.62 99 ASP A CA 1
ATOM 754 C C . ASP A 1 99 ? -12.514 -19.942 8.746 1.00 85.62 99 ASP A C 1
ATOM 756 O O . ASP A 1 99 ? -13.261 -19.424 9.571 1.00 85.62 99 ASP A O 1
ATOM 760 N N . LYS A 1 100 ? -11.729 -20.983 9.058 1.00 87.75 100 LYS A N 1
ATOM 761 C CA . LYS A 1 100 ? -11.681 -21.587 10.401 1.00 87.75 100 LYS A CA 1
ATOM 762 C C . LYS A 1 100 ? -11.261 -20.588 11.484 1.00 87.75 100 LYS A C 1
ATOM 764 O O . LYS A 1 100 ? -11.867 -20.516 12.539 1.00 87.75 100 LYS A O 1
ATOM 769 N N . GLU A 1 101 ? -10.260 -19.768 11.189 1.00 87.00 101 GLU A N 1
ATOM 770 C CA . GLU A 1 101 ? -9.682 -18.822 12.139 1.00 87.00 101 GLU A CA 1
ATOM 771 C C . GLU A 1 101 ? -10.604 -17.615 12.352 1.00 87.00 101 GLU A C 1
ATOM 773 O O . GLU A 1 101 ? -10.624 -17.011 13.422 1.00 87.00 101 GLU A O 1
ATOM 778 N N . TYR A 1 102 ? -11.394 -17.270 11.334 1.00 90.25 102 TYR A N 1
ATOM 779 C CA . TYR A 1 102 ? -12.462 -16.288 11.459 1.00 90.25 102 TYR A CA 1
ATOM 780 C C . TYR A 1 102 ? -13.578 -16.782 12.388 1.00 90.25 102 TYR A C 1
ATOM 782 O O . TYR A 1 102 ? -14.031 -16.019 13.241 1.00 90.25 102 TYR A O 1
ATOM 790 N N . VAL A 1 103 ? -13.984 -18.049 12.255 1.00 91.31 103 VAL A N 1
ATOM 791 C CA . VAL A 1 103 ? -14.993 -18.670 13.129 1.00 91.31 103 VAL A CA 1
ATOM 792 C C . VAL A 1 103 ? -14.510 -18.711 14.579 1.00 91.31 103 VAL A C 1
ATOM 794 O O . VAL A 1 103 ? -15.220 -18.215 15.450 1.00 91.31 103 VAL A O 1
ATOM 797 N N . ASP A 1 104 ? -13.284 -19.179 14.822 1.00 93.69 104 ASP A N 1
ATOM 798 C CA . ASP A 1 104 ? -12.703 -19.237 16.172 1.00 93.69 104 ASP A CA 1
ATOM 799 C C . ASP A 1 104 ? -12.656 -17.840 16.829 1.00 93.69 104 ASP A C 1
ATOM 801 O O . ASP A 1 104 ? -13.011 -17.664 17.995 1.00 93.69 104 ASP A O 1
ATOM 805 N N . MET A 1 105 ? -12.281 -16.805 16.063 1.00 92.62 105 MET A N 1
ATOM 806 C CA . MET A 1 105 ? -12.249 -15.425 16.563 1.00 92.62 105 MET A CA 1
ATOM 807 C C . MET A 1 105 ? -13.647 -14.885 16.896 1.00 92.62 105 MET A C 1
ATOM 809 O O . MET A 1 105 ? -13.804 -14.094 17.829 1.00 92.62 105 MET A O 1
ATOM 813 N N . LEU A 1 106 ? -14.662 -15.246 16.107 1.00 94.81 106 LEU A N 1
ATOM 814 C CA . LEU A 1 106 ? -16.038 -14.839 16.379 1.00 94.81 106 LEU A CA 1
ATOM 815 C C . LEU A 1 106 ? -16.559 -15.481 17.663 1.00 94.81 106 LEU A C 1
ATOM 817 O O . LEU A 1 106 ? -17.183 -14.787 18.463 1.00 94.81 106 LEU A O 1
ATOM 821 N N . GLU A 1 107 ? -16.267 -16.760 17.882 1.00 94.38 107 GLU A N 1
ATOM 822 C CA . GLU A 1 107 ? -16.671 -17.478 19.090 1.00 94.38 107 GLU A CA 1
ATOM 823 C C . GLU A 1 107 ? -16.059 -16.850 20.353 1.00 94.38 107 GLU A C 1
ATOM 825 O O . GLU A 1 107 ? -16.776 -16.556 21.311 1.00 94.38 107 GLU A O 1
ATOM 830 N N . GLU A 1 108 ? -14.765 -16.512 20.320 1.00 93.31 108 GLU A N 1
ATOM 831 C CA . GLU A 1 108 ? -14.094 -15.812 21.425 1.00 93.31 108 GLU A CA 1
ATOM 832 C C . GLU A 1 108 ? -14.741 -14.446 21.725 1.00 93.31 108 GLU A C 1
ATOM 834 O O . GLU A 1 108 ? -14.954 -14.075 22.884 1.00 93.31 108 GLU A O 1
ATOM 839 N N . LYS A 1 109 ? -15.090 -13.684 20.679 1.00 95.75 109 LYS A N 1
ATOM 840 C CA . LYS A 1 109 ? -15.741 -12.372 20.826 1.00 95.75 109 LYS A CA 1
ATOM 841 C C . LYS A 1 109 ? -17.136 -12.485 21.431 1.00 95.75 109 LYS A C 1
ATOM 843 O O . LYS A 1 109 ? -17.497 -11.625 22.230 1.00 95.75 109 LYS A O 1
ATOM 848 N N . ILE A 1 110 ? -17.903 -13.507 21.057 1.00 96.31 110 ILE A N 1
ATOM 849 C CA . ILE A 1 110 ? -19.249 -13.738 21.597 1.00 96.31 110 ILE A CA 1
ATOM 850 C C . ILE A 1 110 ? -19.164 -14.027 23.098 1.00 96.31 110 ILE A C 1
ATOM 852 O O . ILE A 1 110 ? -19.812 -13.338 23.879 1.00 96.31 110 ILE A O 1
ATOM 856 N N . LEU A 1 111 ? -18.282 -14.941 23.515 1.00 95.12 111 LEU A N 1
ATOM 857 C CA . LEU A 1 111 ? -18.098 -15.281 24.932 1.00 95.12 111 LEU A CA 1
ATOM 858 C C . LEU A 1 111 ? -17.693 -14.069 25.782 1.00 95.12 111 LEU A C 1
ATOM 860 O O . LEU A 1 111 ? -18.156 -13.900 26.912 1.00 95.12 111 LEU A O 1
ATOM 864 N N . ARG A 1 112 ? -16.837 -13.199 25.237 1.00 96.38 112 ARG A N 1
ATOM 865 C CA . ARG A 1 112 ? -16.455 -11.952 25.903 1.00 96.38 112 ARG A CA 1
ATOM 866 C C . ARG A 1 112 ? -17.633 -10.987 26.043 1.00 96.38 112 ARG A C 1
ATOM 868 O O . ARG A 1 11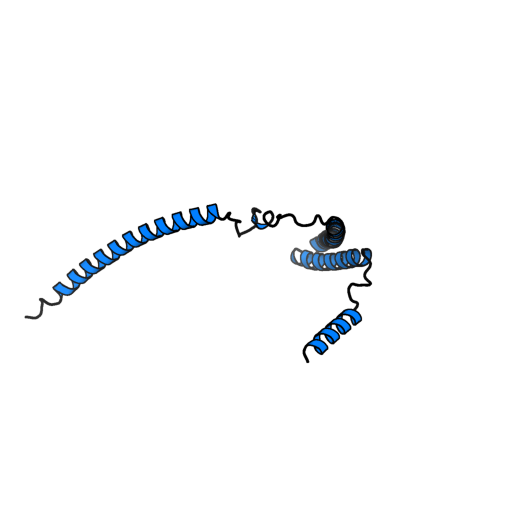2 ? -17.790 -10.387 27.103 1.00 96.38 112 ARG A O 1
ATOM 875 N N . LEU A 1 113 ? -18.440 -10.833 24.995 1.00 97.25 113 LEU A N 1
ATOM 876 C CA . LEU A 1 113 ? -19.623 -9.974 25.035 1.00 97.25 113 LEU A CA 1
ATOM 877 C C . LEU A 1 113 ? -20.645 -10.479 26.054 1.00 97.25 113 LEU A C 1
ATOM 879 O O . LEU A 1 113 ? -21.162 -9.673 26.818 1.00 97.25 113 LEU A O 1
ATOM 883 N N . ASP A 1 114 ? -20.877 -11.789 26.130 1.00 95.94 114 ASP A N 1
ATOM 884 C CA . ASP A 1 114 ? -21.792 -12.376 27.115 1.00 95.94 114 ASP A CA 1
ATOM 885 C C . ASP A 1 114 ? -21.339 -12.089 28.557 1.00 95.94 114 ASP A C 1
ATOM 887 O O . ASP A 1 114 ? -22.148 -11.724 29.413 1.00 95.94 114 ASP A O 1
ATOM 891 N N . ALA A 1 115 ? -20.031 -12.173 28.824 1.00 96.44 115 ALA A N 1
ATOM 892 C CA . ALA A 1 115 ? -19.469 -11.811 30.123 1.00 96.44 115 ALA A CA 1
ATOM 893 C C . ALA A 1 115 ? -19.620 -10.308 30.427 1.00 96.44 115 ALA A C 1
ATOM 895 O O . ALA A 1 115 ? -19.981 -9.932 31.544 1.00 96.44 115 ALA A O 1
ATOM 896 N N . GLU A 1 116 ? -19.373 -9.441 29.442 1.00 95.38 116 GLU A N 1
ATOM 897 C CA . GLU A 1 116 ? -19.553 -7.992 29.586 1.00 95.38 116 GLU A CA 1
ATOM 898 C C . GLU A 1 116 ? -21.034 -7.629 29.827 1.00 95.38 116 GLU A C 1
ATOM 900 O O . GLU A 1 116 ? -21.322 -6.778 30.670 1.00 95.38 116 GLU A O 1
ATOM 905 N N . ILE A 1 117 ? -21.978 -8.320 29.175 1.00 96.75 117 ILE A N 1
ATOM 906 C CA . ILE A 1 117 ? -23.425 -8.153 29.389 1.00 96.75 117 ILE A CA 1
ATOM 907 C C . ILE A 1 117 ? -23.814 -8.541 30.819 1.00 96.75 117 ILE A C 1
ATOM 909 O O . ILE A 1 117 ? -24.511 -7.772 31.476 1.00 96.75 117 ILE A O 1
ATOM 913 N N . ALA A 1 118 ? -23.325 -9.672 31.337 1.00 95.88 118 ALA A N 1
ATOM 914 C CA . ALA A 1 118 ? -23.635 -10.111 32.700 1.00 95.88 118 ALA A CA 1
ATOM 915 C C . ALA A 1 118 ? -23.199 -9.083 33.763 1.00 95.88 118 ALA A C 1
ATOM 917 O O . ALA A 1 118 ? -23.945 -8.786 34.698 1.00 95.88 118 ALA A O 1
ATOM 918 N N . VAL A 1 119 ? -22.019 -8.479 33.584 1.00 96.00 119 VAL A N 1
ATOM 919 C CA . VAL A 1 119 ? -21.522 -7.405 34.461 1.00 96.00 119 VAL A CA 1
ATOM 920 C C . VAL A 1 119 ? -22.383 -6.144 34.339 1.00 96.00 119 VAL A C 1
ATOM 922 O O . VAL A 1 119 ? -22.678 -5.480 35.336 1.00 96.00 119 VAL A O 1
ATOM 925 N N . ILE A 1 120 ? -22.801 -5.784 33.122 1.00 95.94 120 ILE A N 1
ATOM 926 C CA . ILE A 1 120 ? -23.687 -4.635 32.896 1.00 95.94 120 ILE A CA 1
ATOM 927 C C . ILE A 1 120 ? -25.054 -4.864 33.552 1.00 95.94 120 ILE A C 1
ATOM 929 O O . ILE A 1 120 ? -25.571 -3.943 34.185 1.00 95.94 120 ILE A O 1
ATOM 933 N N . ASP A 1 121 ? -25.615 -6.067 33.471 1.00 94.38 121 ASP A N 1
ATOM 934 C CA . ASP A 1 121 ? -26.899 -6.399 34.092 1.00 94.38 121 ASP A CA 1
ATOM 935 C C . ASP A 1 121 ? -26.846 -6.296 35.623 1.00 94.38 121 ASP A C 1
ATOM 937 O O . ASP A 1 121 ? -27.759 -5.732 36.237 1.00 94.38 121 ASP A O 1
ATOM 941 N N . GLU A 1 122 ? -25.753 -6.738 36.250 1.00 90.69 122 GLU A N 1
ATOM 942 C CA . GLU A 1 122 ? -25.527 -6.557 37.689 1.00 90.69 122 GLU A CA 1
ATOM 943 C C . GLU A 1 122 ? -25.408 -5.067 38.069 1.00 90.69 122 GLU A C 1
ATOM 945 O O . GLU A 1 122 ? -26.015 -4.602 39.045 1.00 90.69 122 GLU A O 1
ATOM 950 N N . ASN A 1 123 ? -24.711 -4.272 37.251 1.00 91.75 123 ASN A N 1
ATOM 951 C CA . ASN A 1 123 ? -24.635 -2.820 37.424 1.00 91.75 123 ASN A CA 1
ATOM 952 C C . ASN A 1 123 ? -26.011 -2.147 37.271 1.00 91.75 123 ASN A C 1
ATOM 954 O O . ASN A 1 123 ? -26.372 -1.279 38.066 1.00 91.75 123 ASN A O 1
ATOM 958 N N . ILE A 1 124 ? -26.830 -2.557 36.301 1.00 92.62 124 ILE A N 1
ATOM 959 C CA . ILE A 1 124 ? -28.193 -2.032 36.132 1.00 92.62 124 ILE A CA 1
ATOM 960 C C . ILE A 1 124 ? -29.066 -2.410 37.336 1.00 92.62 124 ILE A C 1
ATOM 962 O O . ILE A 1 124 ? -29.832 -1.574 37.828 1.00 92.62 124 ILE A O 1
ATOM 966 N N . ALA A 1 125 ? -28.957 -3.643 37.836 1.00 90.44 125 ALA A N 1
ATOM 967 C CA . ALA A 1 125 ? -29.699 -4.103 39.004 1.00 90.44 125 ALA A CA 1
ATOM 968 C C . ALA A 1 125 ? -29.332 -3.304 40.267 1.00 90.44 125 ALA A C 1
ATOM 970 O O . ALA A 1 125 ? -30.229 -2.827 40.968 1.00 90.44 125 ALA A O 1
ATOM 971 N N . SER A 1 126 ? -28.038 -3.084 40.520 1.00 85.88 126 SER A N 1
ATOM 972 C CA . SER A 1 126 ? -27.555 -2.305 41.672 1.00 85.88 126 SER A CA 1
ATOM 973 C C . SER A 1 126 ? -27.939 -0.819 41.603 1.00 85.88 126 SER A C 1
ATOM 975 O O . SER A 1 126 ? -28.291 -0.206 42.618 1.00 85.88 126 SER A O 1
ATOM 977 N N . LEU A 1 127 ? -27.961 -0.227 40.406 1.00 86.19 127 LEU A N 1
ATOM 978 C CA . LEU A 1 127 ? -28.453 1.136 40.201 1.00 86.19 127 LEU A CA 1
ATOM 979 C C . LEU A 1 127 ? -29.971 1.232 40.407 1.00 86.19 127 LEU A C 1
ATOM 981 O O . LEU A 1 127 ? -30.447 2.200 41.005 1.00 86.19 127 LEU A O 1
ATOM 985 N N . LYS A 1 128 ? -30.747 0.226 39.978 1.00 81.81 128 LYS A N 1
ATOM 986 C CA . LYS A 1 128 ? -32.200 0.167 40.217 1.00 81.81 128 LYS A CA 1
ATOM 987 C C . LYS A 1 128 ? -32.537 0.036 41.701 1.00 81.81 128 LYS A C 1
ATOM 989 O O . LYS A 1 128 ? -33.438 0.734 42.167 1.00 81.81 128 LYS A O 1
ATOM 994 N N . THR A 1 129 ? -31.832 -0.806 42.456 1.00 78.81 129 THR A N 1
ATOM 995 C CA . THR A 1 129 ? -32.045 -0.935 43.909 1.00 78.81 129 THR A CA 1
ATOM 996 C C . THR A 1 129 ? -31.651 0.346 44.646 1.00 78.81 129 THR A C 1
ATOM 998 O O . THR A 1 129 ? -32.421 0.838 45.475 1.00 78.81 129 THR A O 1
ATOM 1001 N N . SER A 1 130 ? -30.529 0.965 44.269 1.00 72.31 130 SER A N 1
ATOM 1002 C CA . SER A 1 130 ? -30.084 2.253 44.821 1.00 72.31 130 SER A CA 1
ATO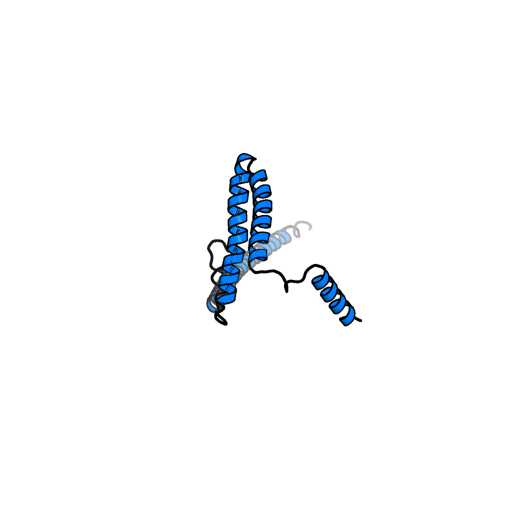M 1003 C C . SER A 1 130 ? -31.060 3.396 44.505 1.00 72.31 130 SER A C 1
ATOM 1005 O O . SER A 1 130 ? -31.393 4.192 45.383 1.00 72.31 130 SER A O 1
ATOM 1007 N N . GLY A 1 131 ? -31.588 3.459 43.277 1.00 65.62 131 GLY A N 1
ATOM 1008 C CA . GLY A 1 131 ? -32.606 4.433 42.868 1.00 65.62 131 GLY A CA 1
ATOM 1009 C C . GLY A 1 131 ? -33.956 4.227 43.567 1.00 65.62 131 GLY A C 1
ATOM 1010 O O . GLY A 1 131 ? -34.586 5.194 43.996 1.00 65.62 131 GLY A O 1
ATOM 1011 N N . ARG A 1 132 ? -34.377 2.971 43.775 1.00 58.12 132 ARG A N 1
ATOM 1012 C CA . ARG A 1 132 ? -35.585 2.618 44.546 1.00 58.12 132 ARG A CA 1
ATOM 1013 C C . ARG A 1 132 ? -35.458 3.042 46.013 1.00 58.12 132 ARG A C 1
ATOM 1015 O O . ARG A 1 132 ? -36.412 3.578 46.571 1.00 58.12 132 ARG A O 1
ATOM 1022 N N . SER A 1 133 ? -34.281 2.865 46.618 1.00 53.12 133 SER A N 1
ATOM 1023 C CA . SER A 1 133 ? -34.016 3.296 47.996 1.00 53.12 133 SER A CA 1
ATOM 1024 C C . SER A 1 133 ? -33.961 4.823 48.146 1.00 53.12 133 SER A C 1
ATOM 1026 O O . SER A 1 133 ? -34.310 5.345 49.204 1.00 53.12 133 SER A O 1
ATOM 1028 N N . LYS A 1 134 ? -33.568 5.556 47.093 1.00 52.25 134 LYS A N 1
ATOM 1029 C CA . LYS A 1 134 ? -33.541 7.030 47.077 1.00 52.25 134 LYS A CA 1
ATOM 1030 C C . LYS A 1 134 ? -34.932 7.657 46.895 1.00 52.25 134 LYS A C 1
ATOM 1032 O O . LYS A 1 134 ? -35.178 8.727 47.436 1.00 52.25 134 LYS A O 1
ATOM 1037 N N . ASN A 1 135 ? -35.845 6.980 46.193 1.00 54.34 135 ASN A N 1
ATOM 1038 C CA . ASN A 1 135 ? -37.211 7.469 45.955 1.00 54.34 135 ASN A CA 1
ATOM 1039 C C . ASN A 1 135 ? -38.182 7.213 47.123 1.00 54.34 135 ASN A C 1
ATOM 1041 O O . ASN A 1 135 ? -39.186 7.906 47.235 1.00 54.34 135 ASN A O 1
ATOM 1045 N N . ASN A 1 136 ? -37.897 6.250 48.006 1.00 54.78 136 ASN A N 1
ATOM 1046 C CA . ASN A 1 136 ? -38.758 5.948 49.158 1.00 54.78 136 ASN A CA 1
ATOM 1047 C C . ASN A 1 136 ? -38.513 6.873 50.373 1.00 54.78 136 ASN A C 1
ATOM 1049 O O . ASN A 1 136 ? -39.323 6.884 51.295 1.00 54.78 136 ASN A O 1
ATOM 1053 N N . SER A 1 137 ? -37.417 7.643 50.403 1.00 52.19 137 SER A N 1
ATOM 1054 C CA . SER A 1 137 ? -37.083 8.563 51.508 1.00 52.19 137 SER A CA 1
ATOM 1055 C C . SER A 1 137 ? -37.577 10.001 51.300 1.00 52.19 137 SER A C 1
ATOM 1057 O O . SER A 1 137 ? -37.574 10.795 52.241 1.00 52.19 137 SER A O 1
ATOM 1059 N N . THR A 1 138 ? -38.036 10.347 50.093 1.00 51.12 138 THR A N 1
ATOM 1060 C CA . THR A 1 138 ? -38.610 11.663 49.770 1.00 51.12 138 THR A CA 1
ATOM 1061 C C . THR A 1 138 ? -40.129 11.720 49.951 1.00 51.12 138 THR A C 1
ATOM 1063 O O . THR A 1 138 ? -40.666 12.808 50.130 1.00 51.12 138 THR A O 1
ATOM 1066 N N . THR A 1 139 ? -40.828 10.580 49.986 1.00 50.81 139 THR A N 1
ATOM 1067 C CA . THR A 1 139 ? -42.296 10.517 50.135 1.00 50.81 139 THR A CA 1
ATOM 1068 C C . THR A 1 139 ? -42.798 10.411 51.581 1.00 50.81 139 THR A C 1
ATOM 1070 O O . THR A 1 139 ? -44.003 10.446 51.794 1.00 50.81 139 THR A O 1
ATOM 1073 N N . THR A 1 140 ? -41.924 10.310 52.591 1.00 49.78 140 THR A N 1
ATOM 1074 C CA . THR A 1 140 ? -42.318 10.175 54.015 1.00 49.78 140 THR A CA 1
ATOM 1075 C C . THR A 1 140 ? -42.030 11.418 54.874 1.00 49.78 140 THR A C 1
ATOM 1077 O O . THR A 1 140 ? -41.971 11.309 56.095 1.00 49.78 140 THR A O 1
ATOM 1080 N N . LYS A 1 141 ? -41.819 12.601 54.273 1.00 51.88 141 LYS A N 1
ATOM 1081 C CA . LYS A 1 141 ? -41.564 13.873 54.997 1.00 51.88 141 LYS A CA 1
ATOM 1082 C C . LYS A 1 141 ? -42.633 14.963 54.815 1.00 51.88 141 LYS A C 1
ATOM 1084 O O . LYS A 1 141 ? -42.414 16.099 55.221 1.00 51.88 141 LYS A O 1
ATOM 1089 N N . THR A 1 142 ? -43.793 14.632 54.257 1.00 50.53 142 THR A N 1
ATOM 1090 C CA . THR A 1 142 ? -44.965 15.523 54.225 1.00 50.53 142 THR A CA 1
ATOM 1091 C C . THR A 1 142 ? -46.192 14.745 54.683 1.00 50.53 142 THR A C 1
ATOM 1093 O O . THR A 1 142 ? -46.793 14.020 53.892 1.00 50.53 142 THR A O 1
ATOM 1096 N N . GLY A 1 143 ? -46.504 14.871 55.971 1.00 38.25 143 GLY A N 1
ATOM 1097 C CA . GLY A 1 143 ? -47.634 14.259 56.666 1.00 38.25 143 GLY A CA 1
ATOM 1098 C C . GLY A 1 143 ? -47.522 14.553 58.148 1.00 38.25 143 GLY A C 1
ATOM 1099 O O . GLY A 1 143 ? -46.588 13.989 58.756 1.00 38.25 143 GLY A O 1
#

Foldseek 3Di:
DVVVVVVVVVVVCVVVPHPPPQDLVNQLVVQLVVQLVVLQVVQVVVPNVRNVVSSVVRSCVRSVVSVVVVVCVVVDDPDDPPPQP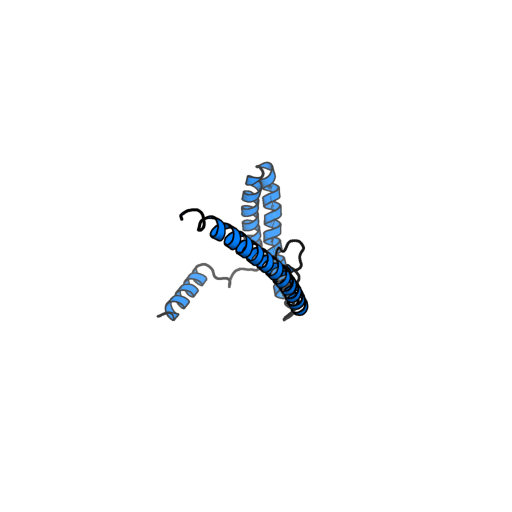VCCDPPHPHHDDDPVRVVVVVVVVVVVVVVVVVVVVVVVVVVVVVVVVVVVVVVPPDD

pLDDT: mean 75.68, std 14.92, range [38.25, 97.25]